Protein AF-A0A538J2M3-F1 (afdb_monomer)

Solvent-accessible surface area (backbone atoms only — not comparable to full-atom values): 6106 Å² total; per-residue (Å²): 135,84,80,76,73,63,89,81,63,60,50,34,37,27,24,52,38,85,58,82,90,47,89,32,53,17,30,40,38,48,56,49,98,67,78,46,42,29,29,17,62,52,90,63,69,81,95,55,90,63,66,68,44,81,46,91,65,78,82,62,93,81,52,54,70,78,44,79,42,52,53,69,41,66,45,78,57,87,60,32,30,48,39,30,42,72,52,99,66,88,30,66,54,72,52,72,62,78,134

Sequence (99 aa):
MSVRLASGAAPFVVARNPQADSRLPYLVRLPLERELVLKTRAPWPATARVDCHRFEEPWPGDAEIVEKTRVLLCRRRGAAIDLVLDRPRQSRSQFVFTR

Radius of gyration: 13.42 Å; Cα contacts (8 Å, |Δi|>4): 183; chains: 1; bounding box: 30×33×43 Å

Secondary structure (DSSP, 8-state):
------TTPPPEEEEE---TT-S--EEEEE-SSS-EEEEESSSS-SSS---EEE--SPPPTT--EEEEE-EEEEEEETTEEEEEESSSSS-EEEEE---

Mean predicted aligned error: 4.89 Å

Nearest PDB structures (foldseek):
  2d6k-assembly1_A  TM=3.571E-01  e=3.831E+00  Mus musculus

Structure (mmCIF, N/CA/C/O backbone):
data_AF-A0A538J2M3-F1
#
_entry.id   AF-A0A538J2M3-F1
#
loop_
_atom_site.group_PDB
_atom_site.id
_atom_site.type_symbol
_atom_site.label_atom_id
_atom_site.label_alt_id
_atom_site.label_comp_id
_atom_site.label_asym_id
_atom_site.label_entity_id
_atom_site.label_seq_id
_atom_site.pdbx_PDB_ins_code
_atom_site.Cartn_x
_atom_site.Cartn_y
_atom_site.Cartn_z
_atom_site.occupancy
_atom_site.B_iso_or_equiv
_atom_site.auth_seq_id
_atom_site.auth_comp_id
_atom_site.auth_asym_id
_atom_site.auth_atom_id
_atom_site.pdbx_PDB_model_num
ATOM 1 N N . MET A 1 1 ? -8.974 5.036 26.516 1.00 36.56 1 MET A N 1
ATOM 2 C CA . MET A 1 1 ? -7.735 4.759 25.753 1.00 36.56 1 MET A CA 1
ATOM 3 C C . MET A 1 1 ? -7.670 5.725 24.583 1.00 36.56 1 MET A C 1
ATOM 5 O O . MET A 1 1 ? -8.385 5.536 23.609 1.00 36.56 1 MET A O 1
ATOM 9 N N . SER A 1 2 ? -6.905 6.807 24.720 1.00 38.22 2 SER A N 1
ATOM 10 C CA . SER A 1 2 ? -6.777 7.826 23.674 1.00 38.22 2 SER A CA 1
ATOM 11 C C . SER A 1 2 ? -5.738 7.361 22.655 1.00 38.22 2 SER A C 1
ATOM 13 O O . SER A 1 2 ? -4.574 7.164 23.005 1.00 38.22 2 SER A O 1
ATOM 15 N N . VAL A 1 3 ? -6.160 7.119 21.414 1.00 46.16 3 VAL A N 1
ATOM 16 C CA . VAL A 1 3 ? -5.232 6.911 20.299 1.00 46.16 3 VAL A CA 1
ATOM 17 C C . VAL A 1 3 ? -4.568 8.261 20.051 1.00 46.16 3 VAL A C 1
ATOM 19 O O . VAL A 1 3 ? -5.211 9.188 19.566 1.00 46.16 3 VAL A O 1
ATOM 22 N N . ARG A 1 4 ? -3.289 8.400 20.418 1.00 45.34 4 ARG A N 1
ATOM 23 C CA . ARG A 1 4 ? -2.492 9.557 19.996 1.00 45.34 4 ARG A CA 1
ATOM 24 C C . ARG A 1 4 ? -2.455 9.554 18.469 1.00 45.34 4 ARG A C 1
ATOM 26 O O . ARG A 1 4 ? -1.838 8.681 17.866 1.00 45.34 4 ARG A O 1
ATOM 33 N N . LEU A 1 5 ? -3.119 10.528 17.855 1.00 48.88 5 LEU A N 1
ATOM 34 C CA . LEU A 1 5 ? -2.922 10.850 16.450 1.00 48.88 5 LEU A CA 1
ATOM 35 C C . LEU A 1 5 ? -1.469 11.306 16.298 1.00 48.88 5 LEU A C 1
ATOM 37 O O . LEU A 1 5 ? -1.073 12.315 16.878 1.00 48.88 5 LEU A O 1
ATOM 41 N N . ALA A 1 6 ? -0.663 10.558 15.549 1.00 45.03 6 ALA A N 1
ATOM 42 C CA . ALA A 1 6 ? 0.676 10.998 15.197 1.00 45.03 6 ALA A CA 1
ATOM 43 C C . ALA A 1 6 ? 0.561 12.200 14.243 1.00 45.03 6 ALA A C 1
ATOM 45 O O . ALA A 1 6 ? 0.368 12.070 13.029 1.00 45.03 6 ALA A O 1
ATOM 46 N N . SER A 1 7 ? 0.635 13.404 14.794 1.00 47.09 7 SER A N 1
ATOM 47 C CA . SER A 1 7 ? 0.983 14.600 14.033 1.00 47.09 7 SER A CA 1
ATOM 48 C C . SER A 1 7 ? 2.493 14.529 13.787 1.00 47.09 7 SER A C 1
ATOM 50 O O . SER A 1 7 ? 3.272 14.936 14.639 1.00 47.09 7 SER A O 1
ATOM 52 N N . GLY A 1 8 ? 2.894 13.876 12.687 1.00 56.56 8 GLY A N 1
ATOM 53 C CA . GLY A 1 8 ? 4.304 13.661 12.316 1.00 56.56 8 GLY A CA 1
ATOM 54 C C . GLY A 1 8 ? 4.630 12.321 11.638 1.00 56.56 8 GLY A C 1
ATOM 55 O O . GLY A 1 8 ? 5.753 12.143 11.180 1.00 56.56 8 GLY A O 1
ATOM 56 N N . ALA A 1 9 ? 3.688 11.373 11.547 1.00 73.00 9 ALA A N 1
ATOM 57 C CA . ALA A 1 9 ? 3.948 10.094 10.881 1.00 73.00 9 ALA A CA 1
ATOM 58 C C . ALA A 1 9 ? 4.040 10.254 9.354 1.00 73.00 9 ALA A C 1
ATOM 60 O O . ALA A 1 9 ? 3.214 10.939 8.742 1.00 73.00 9 ALA A O 1
ATOM 61 N N . ALA A 1 10 ? 5.029 9.589 8.749 1.00 89.56 10 ALA A N 1
ATOM 62 C CA . ALA A 1 10 ? 5.172 9.511 7.301 1.00 89.56 10 ALA A CA 1
ATOM 63 C C . ALA A 1 10 ? 3.874 8.983 6.646 1.00 89.56 10 ALA A C 1
ATOM 65 O O . ALA A 1 10 ? 3.154 8.177 7.245 1.00 89.56 10 ALA A O 1
ATOM 66 N N . PRO A 1 11 ? 3.534 9.448 5.434 1.00 95.12 11 PRO A N 1
ATOM 67 C CA . PRO A 1 11 ? 2.325 9.027 4.740 1.00 95.12 11 PRO A CA 1
ATOM 68 C C . PRO A 1 11 ? 2.442 7.590 4.218 1.00 95.12 11 PRO A C 1
ATOM 70 O O . PRO A 1 11 ? 3.534 7.080 3.967 1.00 95.12 11 PRO A O 1
ATOM 73 N N . PHE A 1 12 ? 1.290 6.985 3.954 1.00 96.38 12 PHE A N 1
ATOM 74 C CA . PHE A 1 12 ? 1.184 5.870 3.026 1.00 96.38 12 PHE A CA 1
ATOM 75 C C . PHE A 1 12 ? 1.305 6.419 1.606 1.00 96.38 12 PHE A C 1
ATOM 77 O O . PHE A 1 12 ? 0.651 7.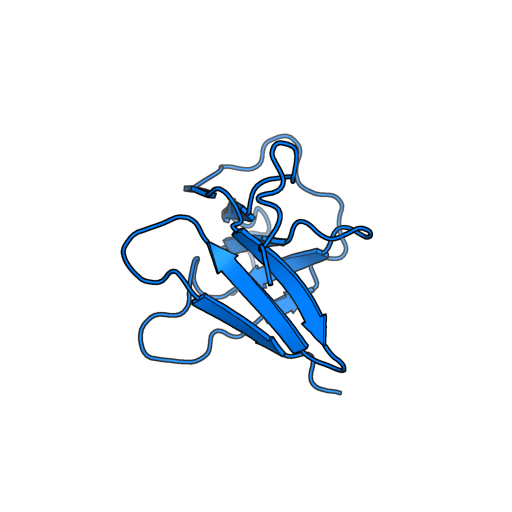412 1.274 1.00 96.38 12 PHE A O 1
ATOM 84 N N . VAL A 1 13 ? 2.148 5.801 0.783 1.00 97.75 13 VAL A N 1
ATOM 85 C CA . VAL A 1 13 ? 2.408 6.268 -0.583 1.00 97.75 13 VAL A CA 1
ATOM 86 C C . VAL A 1 13 ? 2.249 5.118 -1.558 1.00 97.75 13 VAL A C 1
ATOM 88 O O . VAL A 1 13 ? 2.783 4.034 -1.323 1.00 97.75 13 VAL A O 1
ATOM 91 N N . VAL A 1 14 ? 1.556 5.382 -2.660 1.00 98.12 14 VAL A N 1
ATOM 92 C CA . VAL A 1 14 ? 1.486 4.491 -3.814 1.00 98.12 14 VAL A CA 1
ATOM 93 C C . VAL A 1 14 ? 2.105 5.193 -5.012 1.00 98.12 14 VAL A C 1
ATOM 95 O O . VAL A 1 14 ? 1.799 6.356 -5.276 1.00 98.12 14 VAL A O 1
ATOM 98 N N . ALA A 1 15 ? 2.952 4.483 -5.746 1.00 98.50 15 ALA A N 1
ATOM 99 C CA . ALA A 1 15 ? 3.562 4.954 -6.983 1.00 98.50 15 ALA A CA 1
ATOM 100 C C . ALA A 1 15 ? 3.454 3.905 -8.092 1.00 98.50 15 ALA A C 1
ATOM 102 O O . ALA A 1 15 ? 3.132 2.744 -7.824 1.00 98.50 15 ALA A O 1
A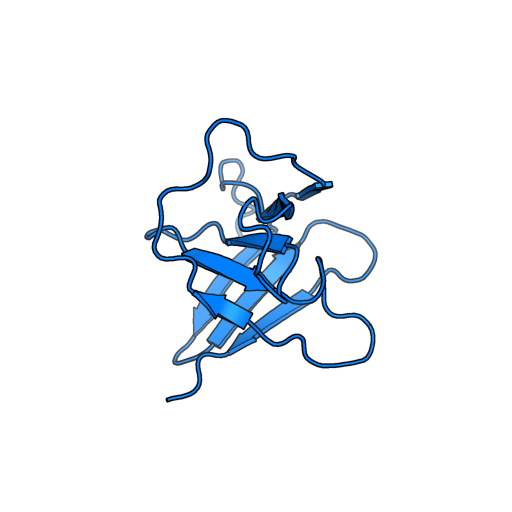TOM 103 N N . ARG A 1 16 ? 3.742 4.293 -9.335 1.00 98.00 16 ARG A N 1
ATOM 104 C CA . ARG A 1 16 ? 4.003 3.327 -10.411 1.00 98.00 16 ARG A CA 1
ATOM 105 C C . ARG A 1 16 ? 5.293 2.560 -10.130 1.00 98.00 16 ARG A C 1
ATOM 107 O O . ARG A 1 16 ? 6.263 3.124 -9.632 1.00 98.00 16 ARG A O 1
ATOM 114 N N . ASN A 1 17 ? 5.296 1.269 -10.448 1.00 97.69 17 ASN A N 1
ATOM 115 C CA . ASN A 1 17 ? 6.516 0.472 -10.445 1.00 97.69 17 ASN A CA 1
ATOM 116 C C . ASN A 1 17 ? 7.320 0.762 -11.725 1.00 97.69 17 ASN A C 1
ATOM 118 O O . ASN A 1 17 ? 6.795 0.498 -12.807 1.00 97.69 17 ASN A O 1
ATOM 122 N N . PRO A 1 18 ? 8.569 1.261 -11.632 1.00 95.88 18 PRO A N 1
ATOM 123 C CA . PRO A 1 18 ? 9.384 1.566 -12.810 1.00 95.88 18 PRO A CA 1
ATOM 124 C C . PRO A 1 18 ? 9.874 0.313 -13.555 1.00 95.88 18 PRO A C 1
ATOM 126 O O . PRO A 1 18 ? 10.376 0.412 -14.671 1.00 95.88 18 PRO A O 1
ATOM 129 N N . GLN A 1 19 ? 9.748 -0.879 -12.963 1.00 94.12 19 GLN A N 1
ATOM 130 C CA . GLN A 1 19 ? 10.188 -2.129 -13.585 1.00 94.12 19 GLN A CA 1
ATOM 131 C C . GLN A 1 19 ? 9.203 -2.578 -14.673 1.00 94.12 19 GLN A C 1
ATOM 133 O O . GLN A 1 19 ? 8.193 -3.217 -14.369 1.00 94.12 19 GLN A O 1
ATOM 138 N N . ALA A 1 20 ? 9.531 -2.282 -15.934 1.00 87.31 20 ALA A N 1
ATOM 139 C CA . ALA A 1 20 ? 8.673 -2.515 -17.100 1.00 87.31 20 ALA A CA 1
ATOM 140 C C . ALA A 1 20 ? 8.191 -3.972 -17.257 1.00 87.31 20 ALA A C 1
ATOM 142 O O . ALA A 1 20 ? 7.034 -4.201 -17.603 1.00 87.31 20 ALA A O 1
ATOM 143 N N . ASP A 1 21 ? 9.033 -4.955 -16.927 1.00 91.00 21 ASP A N 1
ATOM 144 C CA . ASP A 1 21 ? 8.693 -6.382 -17.058 1.00 91.00 21 ASP A CA 1
ATOM 145 C C . ASP A 1 21 ? 7.894 -6.932 -15.862 1.00 91.00 21 ASP A C 1
ATOM 147 O O . ASP A 1 21 ? 7.528 -8.113 -15.810 1.00 91.00 21 ASP A O 1
ATOM 151 N N . SER A 1 22 ? 7.613 -6.097 -14.857 1.00 93.88 22 SER A N 1
ATOM 152 C CA . SER A 1 22 ? 6.891 -6.527 -13.668 1.00 93.88 22 SER A CA 1
ATOM 153 C C . SER A 1 22 ? 5.393 -6.652 -13.926 1.00 93.88 22 SER A C 1
ATOM 155 O O . SER A 1 22 ? 4.708 -5.717 -14.329 1.00 93.88 22 SER A O 1
ATOM 157 N N . ARG A 1 23 ? 4.825 -7.795 -13.532 1.00 95.31 23 ARG A N 1
ATOM 158 C CA . ARG A 1 23 ? 3.367 -7.994 -13.462 1.00 95.31 23 ARG A CA 1
ATOM 159 C C . ARG A 1 23 ? 2.697 -7.220 -12.314 1.00 95.31 23 ARG A C 1
ATOM 161 O O . ARG A 1 23 ? 1.472 -7.282 -12.184 1.00 95.31 23 ARG A O 1
ATOM 168 N N . LEU A 1 24 ? 3.478 -6.532 -11.482 1.00 97.12 24 LEU A N 1
ATOM 169 C CA . LEU A 1 24 ? 3.051 -5.791 -10.296 1.00 97.12 24 LEU A CA 1
ATOM 170 C C . LEU A 1 24 ? 3.299 -4.291 -10.540 1.00 97.12 24 LEU A C 1
ATOM 172 O O . LEU A 1 24 ? 4.392 -3.801 -10.255 1.00 97.12 24 LEU A O 1
ATOM 176 N N . PRO A 1 25 ? 2.320 -3.570 -11.114 1.00 96.94 25 PRO A N 1
ATOM 177 C CA . PRO A 1 25 ? 2.532 -2.238 -11.681 1.00 96.94 25 PRO A CA 1
ATOM 178 C C . PRO A 1 25 ? 2.585 -1.108 -10.647 1.00 96.94 25 PRO A C 1
ATOM 180 O O . PRO A 1 25 ? 2.749 0.052 -11.025 1.00 96.94 25 PRO A O 1
ATO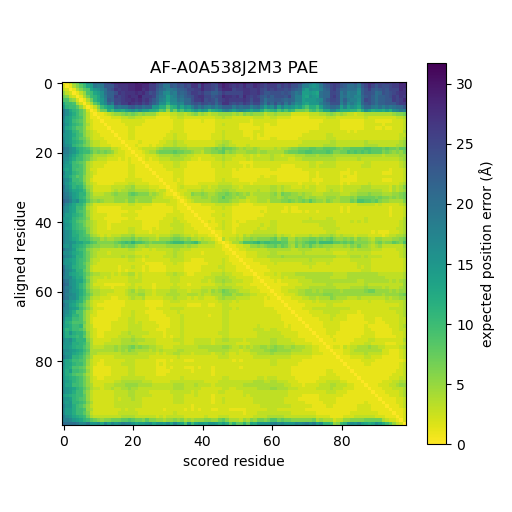M 183 N N . TYR A 1 26 ? 2.435 -1.414 -9.358 1.00 98.06 26 TYR A N 1
ATOM 184 C CA . TYR A 1 26 ? 2.441 -0.418 -8.293 1.00 98.06 26 TYR A CA 1
ATOM 185 C C . TYR A 1 26 ? 3.509 -0.721 -7.253 1.00 98.06 26 TYR A C 1
ATOM 187 O O . TYR A 1 26 ? 3.775 -1.883 -6.948 1.00 98.06 26 TYR A O 1
ATOM 195 N N . LEU A 1 27 ? 4.074 0.336 -6.677 1.00 98.44 27 LEU A N 1
ATOM 196 C CA . LEU A 1 27 ? 4.826 0.290 -5.432 1.00 98.44 27 LEU A CA 1
ATOM 197 C C . LEU A 1 27 ? 3.974 0.873 -4.316 1.00 98.44 27 LEU A C 1
ATOM 199 O O . LEU A 1 27 ? 3.368 1.928 -4.480 1.00 98.44 27 LEU A O 1
ATOM 203 N N . VAL A 1 28 ? 3.970 0.209 -3.170 1.00 97.81 28 VAL A N 1
ATOM 204 C CA . VAL A 1 28 ? 3.302 0.649 -1.950 1.00 97.81 28 VAL A CA 1
ATOM 205 C C . VAL A 1 28 ? 4.344 0.789 -0.853 1.00 97.81 28 VAL A C 1
ATOM 207 O O . VAL A 1 28 ? 5.008 -0.188 -0.511 1.00 97.81 28 VAL A O 1
ATOM 210 N N . ARG A 1 29 ? 4.466 1.985 -0.274 1.00 97.25 29 ARG A N 1
ATOM 211 C CA . ARG A 1 29 ? 5.361 2.266 0.853 1.00 97.25 29 ARG A CA 1
ATOM 212 C C . ARG A 1 29 ? 4.582 2.415 2.152 1.00 97.25 29 ARG A C 1
ATOM 214 O O . ARG A 1 29 ? 3.694 3.264 2.267 1.00 97.25 29 ARG A O 1
ATOM 221 N N . LEU A 1 30 ? 4.963 1.611 3.144 1.00 95.19 30 LEU A N 1
ATOM 222 C CA . LEU A 1 30 ? 4.391 1.638 4.486 1.00 95.19 30 LEU A CA 1
ATOM 223 C C . LEU A 1 30 ? 5.260 2.472 5.440 1.00 95.19 30 LEU A C 1
ATOM 225 O O . LEU A 1 30 ? 6.472 2.253 5.494 1.00 95.19 30 LEU A O 1
ATOM 229 N N . PRO A 1 31 ? 4.661 3.377 6.236 1.00 91.25 31 PRO A N 1
ATOM 230 C CA . PRO A 1 31 ? 5.396 4.177 7.208 1.00 91.25 31 PRO A CA 1
ATOM 231 C C . PRO A 1 31 ? 5.639 3.364 8.485 1.00 91.25 31 PRO A C 1
ATOM 233 O O . PRO A 1 31 ? 4.842 3.380 9.423 1.00 91.25 31 PRO A O 1
ATOM 236 N N . LEU A 1 32 ? 6.728 2.603 8.483 1.00 89.38 32 LEU A N 1
ATOM 237 C CA . LEU A 1 32 ? 7.247 1.828 9.612 1.00 89.38 32 LEU A CA 1
ATOM 238 C C . LEU A 1 32 ? 8.644 2.345 9.975 1.00 89.38 32 LEU A C 1
ATOM 240 O O . LEU A 1 32 ? 9.268 3.026 9.166 1.00 89.38 32 LEU A O 1
ATOM 244 N N . GLU A 1 33 ? 9.154 1.983 11.156 1.00 83.56 33 GLU A N 1
ATOM 245 C CA . GLU A 1 33 ? 10.518 2.348 11.584 1.00 83.56 33 GLU A CA 1
ATOM 246 C C . GLU A 1 33 ? 11.580 1.917 10.567 1.00 83.56 33 GLU A C 1
ATOM 248 O O . GLU A 1 33 ? 12.471 2.686 10.218 1.00 83.56 33 GLU A O 1
ATOM 253 N N . ARG A 1 34 ? 11.446 0.690 10.052 1.00 83.94 34 ARG A N 1
ATOM 254 C CA . ARG A 1 34 ? 12.185 0.228 8.882 1.00 83.94 34 ARG A CA 1
ATOM 255 C C . ARG A 1 34 ? 11.267 0.313 7.676 1.00 83.94 34 ARG A C 1
ATOM 257 O O . ARG A 1 34 ? 10.236 -0.364 7.652 1.00 83.94 34 ARG A O 1
ATOM 264 N N . GLU A 1 35 ? 11.666 1.118 6.696 1.00 82.81 35 GLU A N 1
ATOM 265 C CA . GLU A 1 35 ? 10.910 1.295 5.459 1.00 82.81 35 GLU A CA 1
ATOM 266 C C . GLU A 1 35 ? 10.597 -0.070 4.830 1.00 82.81 35 GLU A C 1
ATOM 268 O O . GLU A 1 35 ? 11.447 -0.963 4.744 1.00 82.81 35 GLU A O 1
ATOM 273 N N . LEU A 1 36 ? 9.336 -0.243 4.440 1.00 93.62 36 LEU A N 1
ATOM 274 C CA . LEU A 1 36 ? 8.856 -1.425 3.746 1.00 93.62 36 LEU A CA 1
ATOM 275 C C . LEU A 1 36 ? 8.151 -0.977 2.476 1.00 93.62 36 LEU A C 1
ATOM 277 O O . LEU A 1 36 ? 7.107 -0.321 2.538 1.00 93.62 36 LEU A O 1
ATOM 281 N N . VAL A 1 37 ? 8.716 -1.383 1.344 1.00 97.19 37 VAL A N 1
ATOM 282 C CA . VAL A 1 37 ? 8.155 -1.152 0.019 1.00 97.19 37 VAL A CA 1
ATOM 283 C C . VAL A 1 37 ? 7.747 -2.489 -0.588 1.00 97.19 37 VAL A C 1
ATOM 285 O O . VAL A 1 37 ? 8.475 -3.483 -0.512 1.00 97.19 37 VAL A O 1
ATOM 288 N N . LEU A 1 38 ? 6.549 -2.525 -1.161 1.00 97.50 38 LEU A N 1
ATOM 289 C CA . LEU A 1 38 ? 5.976 -3.706 -1.791 1.00 97.50 38 LEU A CA 1
ATOM 290 C C . LEU A 1 38 ? 5.609 -3.395 -3.239 1.00 97.50 38 LEU A C 1
ATOM 292 O O . LEU A 1 38 ? 4.963 -2.386 -3.499 1.00 97.50 38 LEU A O 1
ATOM 296 N N . LYS A 1 39 ? 5.955 -4.291 -4.161 1.00 97.81 39 LYS A N 1
ATOM 297 C CA . LYS A 1 39 ? 5.355 -4.361 -5.494 1.00 97.81 39 LYS A CA 1
ATOM 298 C C . LYS A 1 39 ? 3.972 -4.990 -5.357 1.00 97.81 39 LYS A C 1
ATOM 300 O O . LYS A 1 39 ? 3.861 -6.054 -4.743 1.00 97.81 39 LYS A O 1
ATOM 305 N N . THR A 1 40 ? 2.934 -4.384 -5.923 1.00 97.62 40 THR A N 1
ATOM 306 C CA . THR A 1 40 ? 1.552 -4.868 -5.797 1.00 97.62 40 THR A CA 1
ATOM 307 C C . THR A 1 40 ? 0.823 -4.889 -7.140 1.00 97.62 40 THR A C 1
ATOM 309 O O . THR A 1 40 ? 1.119 -4.121 -8.058 1.00 97.62 40 THR A O 1
ATOM 312 N N . ARG A 1 41 ? -0.163 -5.789 -7.268 1.00 96.12 41 ARG A N 1
ATOM 313 C CA . ARG A 1 41 ? -1.014 -5.893 -8.471 1.00 96.12 41 ARG A CA 1
ATOM 314 C C . ARG A 1 41 ? -1.970 -4.701 -8.634 1.00 96.12 41 ARG A C 1
ATOM 316 O O . ARG A 1 41 ? -2.377 -4.384 -9.746 1.00 96.12 41 ARG A O 1
ATOM 323 N N . ALA A 1 42 ? -2.340 -4.071 -7.524 1.00 96.00 42 ALA A N 1
ATOM 324 C CA . ALA A 1 42 ? -3.296 -2.973 -7.446 1.00 96.00 42 ALA A CA 1
ATOM 325 C C . ALA A 1 42 ? -2.842 -1.960 -6.380 1.00 96.00 42 ALA A C 1
ATOM 327 O O . ALA A 1 42 ? -2.162 -2.363 -5.428 1.00 96.00 42 ALA A O 1
ATOM 328 N N . PRO A 1 43 ? -3.241 -0.678 -6.480 1.00 95.31 43 PRO A N 1
ATOM 329 C CA . PRO A 1 43 ? -2.858 0.342 -5.503 1.00 95.31 43 PRO A CA 1
ATOM 330 C C . PRO A 1 43 ? -3.485 0.085 -4.123 1.00 95.31 43 PRO A C 1
ATOM 332 O O . PRO A 1 43 ? -2.926 0.461 -3.096 1.00 95.31 43 PRO A O 1
ATOM 335 N N . TRP A 1 44 ? -4.639 -0.590 -4.091 1.00 96.25 44 TRP A N 1
ATOM 336 C CA . TRP A 1 44 ? -5.337 -0.979 -2.873 1.00 96.25 44 TRP A CA 1
ATOM 337 C C . TRP A 1 44 ? -6.251 -2.194 -3.122 1.00 96.25 44 TRP A C 1
ATOM 339 O O . TRP A 1 44 ? -6.835 -2.287 -4.206 1.00 96.25 44 TRP A O 1
ATOM 349 N N . PRO A 1 45 ? -6.415 -3.128 -2.162 1.00 93.31 45 PRO A N 1
ATOM 350 C CA . PRO A 1 45 ? -7.367 -4.229 -2.304 1.00 93.31 45 PRO A CA 1
ATOM 351 C C . PRO A 1 45 ? -8.816 -3.725 -2.341 1.00 93.31 45 PRO A C 1
ATOM 353 O O . PRO A 1 45 ? -9.271 -3.037 -1.426 1.00 93.31 45 PRO A O 1
ATOM 356 N N . ALA A 1 46 ? -9.553 -4.095 -3.390 1.00 89.19 46 ALA A N 1
ATOM 357 C CA . ALA A 1 46 ? -10.989 -3.844 -3.498 1.00 89.19 46 ALA A CA 1
ATOM 358 C C . ALA A 1 46 ? -11.795 -5.040 -2.960 1.00 89.19 46 ALA A C 1
ATOM 360 O O . ALA A 1 46 ? -12.129 -5.079 -1.780 1.00 89.19 46 ALA A O 1
ATOM 361 N N . THR A 1 47 ? -12.092 -6.026 -3.810 1.00 86.06 47 THR A N 1
ATOM 362 C CA . THR A 1 47 ? -12.933 -7.193 -3.476 1.00 86.06 47 THR A CA 1
ATOM 363 C C . THR A 1 47 ? -12.140 -8.467 -3.184 1.00 86.06 47 THR A C 1
ATOM 365 O O . THR A 1 47 ? -12.702 -9.430 -2.670 1.00 86.06 47 THR A O 1
ATOM 368 N N . ALA A 1 48 ? -10.841 -8.486 -3.494 1.00 89.75 48 ALA A N 1
ATOM 369 C CA . ALA A 1 48 ? -9.971 -9.648 -3.343 1.00 89.75 48 ALA A CA 1
ATOM 370 C C . ALA A 1 48 ? -8.620 -9.268 -2.723 1.00 89.75 48 ALA A C 1
ATOM 372 O O . ALA A 1 48 ? -8.237 -8.094 -2.673 1.00 89.75 48 ALA A O 1
ATOM 373 N N . ARG A 1 49 ? -7.889 -10.289 -2.260 1.00 93.75 49 ARG A N 1
ATOM 374 C CA . ARG A 1 49 ? -6.498 -10.136 -1.820 1.00 93.75 49 ARG A CA 1
ATOM 375 C C . ARG A 1 49 ? -5.634 -9.696 -3.001 1.00 93.75 49 ARG A C 1
ATOM 377 O O . ARG A 1 49 ? -5.874 -10.095 -4.136 1.00 93.75 49 ARG A O 1
ATOM 384 N N . VAL A 1 50 ? -4.634 -8.875 -2.711 1.00 95.12 50 VAL A N 1
ATOM 385 C CA . VAL A 1 50 ? -3.669 -8.384 -3.696 1.00 95.12 50 VAL A CA 1
ATOM 386 C C . VAL A 1 50 ? -2.338 -9.062 -3.425 1.00 95.12 50 VAL A C 1
ATOM 388 O O . VAL A 1 50 ? -1.798 -8.933 -2.325 1.00 95.12 50 VAL A O 1
ATOM 391 N N . ASP A 1 51 ? -1.808 -9.757 -4.428 1.00 92.44 51 ASP A N 1
ATOM 392 C CA . ASP A 1 51 ? -0.473 -10.338 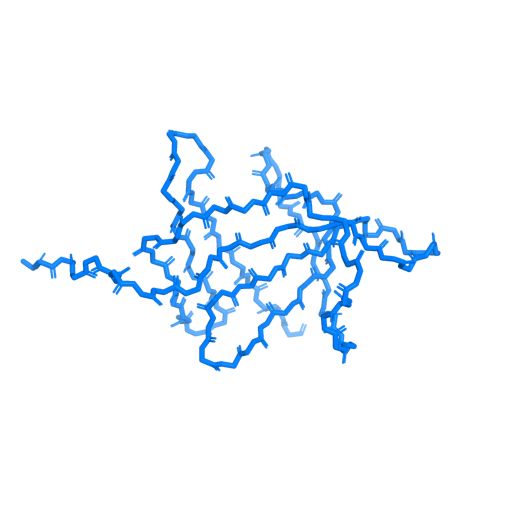-4.346 1.00 92.44 51 ASP A CA 1
ATOM 393 C C . ASP A 1 51 ? 0.574 -9.232 -4.242 1.00 92.44 51 ASP A C 1
ATOM 395 O O . ASP A 1 51 ? 0.553 -8.240 -4.985 1.00 92.44 51 ASP A O 1
ATOM 399 N N . CYS A 1 52 ? 1.472 -9.413 -3.277 1.00 95.62 52 CYS A N 1
ATOM 400 C CA . CYS A 1 52 ? 2.504 -8.456 -2.925 1.00 95.62 52 CYS A CA 1
ATOM 401 C C . CYS A 1 52 ? 3.859 -9.154 -2.892 1.00 95.62 52 CYS A C 1
ATOM 403 O O . CYS A 1 52 ? 3.996 -10.231 -2.316 1.00 95.62 52 CYS A O 1
ATOM 405 N N . HIS A 1 53 ? 4.874 -8.496 -3.438 1.00 95.56 53 HIS A N 1
ATOM 406 C CA . HIS A 1 53 ? 6.265 -8.924 -3.328 1.00 95.56 53 HIS A CA 1
ATOM 407 C C . HIS A 1 53 ? 7.092 -7.787 -2.750 1.00 95.56 53 HIS A C 1
ATOM 409 O O . HIS A 1 53 ? 6.763 -6.621 -2.950 1.00 95.56 53 HIS A O 1
ATOM 415 N N . ARG A 1 54 ? 8.173 -8.101 -2.036 1.00 95.56 54 ARG A N 1
ATOM 416 C CA . ARG A 1 54 ? 9.087 -7.057 -1.566 1.00 95.56 54 ARG A CA 1
ATOM 417 C C . ARG A 1 54 ? 9.738 -6.349 -2.751 1.00 95.56 54 ARG A C 1
ATOM 419 O O . ARG A 1 54 ? 10.081 -6.969 -3.759 1.00 95.56 54 ARG A O 1
ATOM 426 N N . PHE A 1 55 ? 9.871 -5.038 -2.620 1.00 96.69 55 PHE A N 1
ATOM 427 C CA . PHE A 1 55 ? 10.726 -4.227 -3.469 1.00 96.69 55 PHE A CA 1
ATOM 428 C C . PHE A 1 55 ? 12.036 -4.023 -2.704 1.00 96.69 55 PHE A C 1
ATOM 430 O O . PHE A 1 55 ? 12.042 -3.349 -1.680 1.00 96.69 55 PHE A O 1
ATOM 437 N N . GLU A 1 56 ? 13.100 -4.694 -3.143 1.00 93.62 56 GLU A N 1
ATOM 438 C CA . GLU A 1 56 ? 14.401 -4.708 -2.447 1.00 93.62 56 GLU A CA 1
ATOM 439 C C . GLU A 1 56 ? 15.327 -3.561 -2.893 1.00 93.62 56 GLU A C 1
ATOM 441 O O . GLU A 1 56 ? 16.394 -3.358 -2.320 1.00 93.62 56 GLU A O 1
ATOM 446 N N . GLU A 1 57 ? 14.928 -2.805 -3.915 1.00 93.56 57 GLU A N 1
ATOM 447 C CA . GLU A 1 57 ? 15.649 -1.623 -4.384 1.00 93.56 57 GLU A CA 1
ATOM 448 C C . GLU A 1 57 ? 15.256 -0.376 -3.566 1.00 93.56 57 GLU A C 1
ATOM 450 O O . GLU A 1 57 ? 14.175 -0.336 -2.965 1.00 93.56 57 GLU A O 1
ATOM 455 N N . PRO A 1 58 ? 16.099 0.671 -3.539 1.00 93.44 58 PRO A N 1
ATOM 456 C CA . PRO A 1 58 ? 15.730 1.951 -2.941 1.00 93.44 58 PRO A CA 1
ATOM 457 C C . PRO A 1 58 ? 14.482 2.550 -3.597 1.00 93.44 58 PRO A C 1
ATOM 459 O O . PRO A 1 58 ? 14.286 2.415 -4.805 1.00 93.44 58 PRO A O 1
ATOM 462 N N . TRP A 1 59 ? 13.659 3.261 -2.818 1.00 94.56 59 TRP A N 1
ATOM 463 C CA . TRP A 1 59 ? 12.510 3.986 -3.366 1.00 94.56 59 TRP A CA 1
ATOM 464 C C . TRP A 1 59 ? 12.944 4.903 -4.532 1.00 94.56 59 TRP A C 1
ATOM 466 O O . TRP A 1 59 ? 13.868 5.700 -4.337 1.00 94.56 59 TRP A O 1
ATOM 476 N N . PRO A 1 60 ? 12.293 4.843 -5.712 1.00 94.44 60 PRO A N 1
ATOM 477 C CA . PRO A 1 60 ? 12.723 5.632 -6.866 1.00 94.44 60 PRO A CA 1
ATOM 478 C C . PRO A 1 60 ? 12.615 7.140 -6.602 1.00 94.44 60 PRO A C 1
ATOM 480 O O . PRO A 1 60 ? 11.590 7.626 -6.114 1.00 94.44 60 PRO A O 1
ATOM 483 N N . GLY A 1 61 ? 13.670 7.893 -6.924 1.00 94.38 61 GLY A N 1
ATOM 484 C CA . GLY A 1 61 ? 13.711 9.347 -6.713 1.00 94.38 61 GLY A CA 1
ATOM 485 C C . GLY A 1 61 ? 12.724 10.120 -7.595 1.00 94.38 61 GLY A C 1
ATOM 486 O O . GLY A 1 61 ? 12.228 11.170 -7.198 1.00 94.38 61 GLY A O 1
ATOM 487 N N . 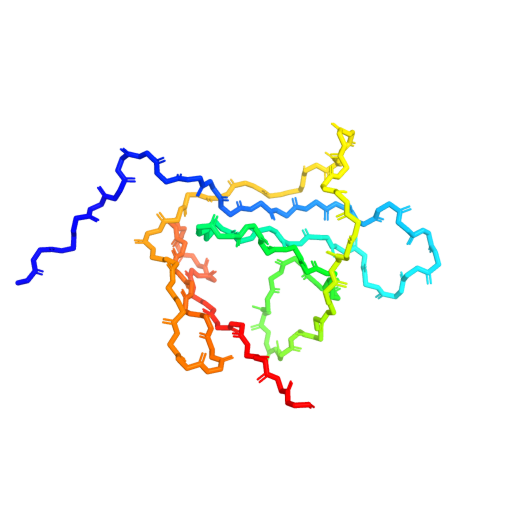ASP A 1 62 ? 12.399 9.561 -8.754 1.00 94.06 62 ASP A N 1
ATOM 488 C CA . ASP A 1 62 ? 11.472 10.058 -9.771 1.00 94.06 62 ASP A CA 1
ATOM 489 C C . ASP A 1 62 ? 10.133 9.298 -9.770 1.00 94.06 62 ASP A C 1
ATOM 491 O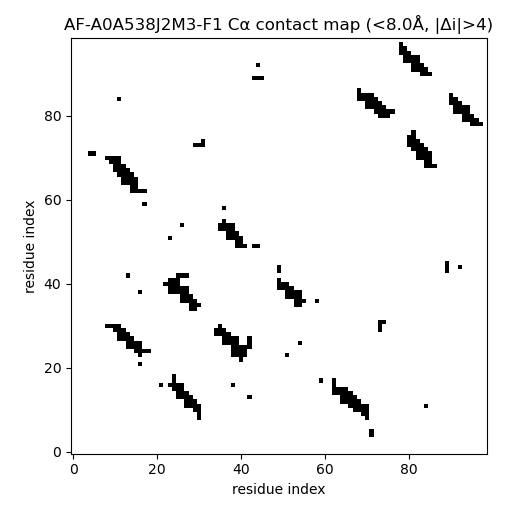 O . ASP A 1 62 ? 9.393 9.327 -10.751 1.00 94.06 62 ASP A O 1
ATOM 495 N N . ALA A 1 63 ? 9.807 8.610 -8.668 1.00 96.38 63 ALA A N 1
ATOM 496 C CA . ALA A 1 63 ? 8.593 7.810 -8.563 1.00 96.38 63 ALA A CA 1
ATOM 497 C C . ALA A 1 63 ? 7.333 8.615 -8.934 1.00 96.38 63 ALA A C 1
ATOM 499 O O . ALA A 1 63 ? 6.990 9.604 -8.280 1.00 96.38 63 ALA A O 1
ATOM 500 N N . GLU A 1 64 ? 6.585 8.129 -9.926 1.00 97.69 64 GLU A N 1
ATOM 501 C CA . GLU A 1 64 ? 5.272 8.669 -10.282 1.00 97.69 64 GLU A CA 1
ATOM 502 C C . GLU A 1 64 ? 4.260 8.324 -9.179 1.00 97.69 64 GLU A C 1
ATOM 504 O O . GLU A 1 64 ? 3.728 7.211 -9.122 1.00 97.69 64 GLU A O 1
ATOM 509 N N . ILE A 1 65 ? 4.016 9.27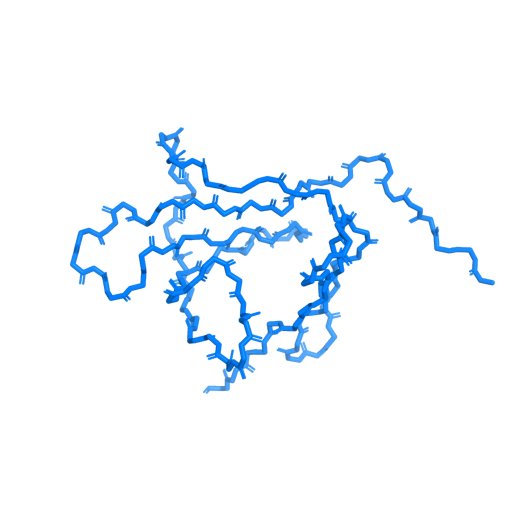2 -8.270 1.00 98.19 65 ILE A N 1
ATOM 510 C CA . ILE A 1 65 ? 3.090 9.103 -7.145 1.00 98.19 65 ILE A CA 1
ATOM 511 C C . ILE A 1 65 ? 1.642 9.131 -7.642 1.00 98.19 65 ILE A C 1
ATOM 513 O O . ILE A 1 65 ? 1.184 10.137 -8.176 1.00 98.19 65 ILE A O 1
ATOM 517 N N . VAL A 1 66 ? 0.899 8.054 -7.383 1.00 97.88 66 VAL A N 1
ATOM 518 C CA . VAL A 1 66 ? -0.534 7.946 -7.711 1.00 97.88 66 VAL A CA 1
ATOM 519 C C . VAL A 1 66 ? -1.436 8.171 -6.497 1.00 97.88 66 VAL A C 1
ATOM 521 O O . VAL A 1 66 ? -2.582 8.584 -6.648 1.00 97.88 66 VAL A O 1
ATOM 524 N N . GLU A 1 67 ? -0.938 7.916 -5.283 1.00 96.75 67 GLU A N 1
ATOM 525 C CA . GLU A 1 67 ? -1.662 8.188 -4.039 1.00 96.75 67 GLU A CA 1
ATOM 526 C C . GLU A 1 67 ? -0.689 8.585 -2.925 1.00 96.75 67 GLU A C 1
ATOM 528 O O . GLU A 1 67 ? 0.379 7.991 -2.756 1.00 96.75 67 GLU A O 1
ATOM 533 N N . LYS A 1 68 ? -1.095 9.560 -2.109 1.00 97.06 68 LYS A N 1
ATOM 534 C CA . LYS A 1 68 ? -0.452 9.886 -0.838 1.00 97.06 68 LYS A CA 1
ATOM 535 C C . LYS A 1 68 ? -1.535 10.123 0.207 1.00 97.06 68 LYS A C 1
ATOM 537 O O . LYS A 1 68 ? -2.274 11.098 0.115 1.00 97.06 68 LYS A O 1
ATOM 542 N N . THR A 1 69 ? -1.602 9.251 1.209 1.00 97.19 69 THR A N 1
ATOM 543 C CA . THR A 1 69 ? -2.678 9.265 2.209 1.00 97.19 69 THR A CA 1
ATOM 544 C C . THR A 1 69 ? -2.106 9.285 3.616 1.00 97.19 69 THR A C 1
ATOM 546 O O . THR A 1 69 ? -1.138 8.589 3.938 1.00 97.19 69 THR A O 1
ATOM 549 N N . ARG A 1 70 ? -2.705 10.107 4.482 1.00 96.31 70 ARG A N 1
ATOM 550 C CA . ARG A 1 70 ? -2.340 10.167 5.898 1.00 96.31 70 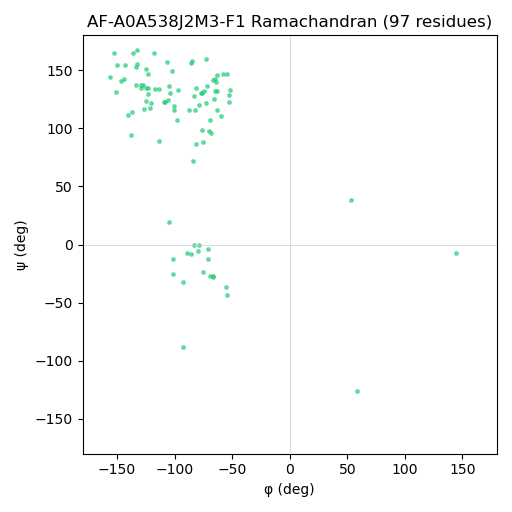ARG A CA 1
ATOM 551 C C . ARG A 1 70 ? -2.672 8.840 6.585 1.00 96.31 70 ARG A C 1
ATOM 553 O O . ARG A 1 70 ? -3.686 8.207 6.303 1.00 96.31 70 ARG A O 1
ATOM 560 N N . VAL A 1 71 ? -1.806 8.429 7.507 1.00 95.62 71 VAL A N 1
ATOM 561 C CA . VAL A 1 71 ? -1.949 7.184 8.265 1.00 95.62 71 VAL A CA 1
ATOM 562 C C . VAL A 1 71 ? -2.421 7.481 9.681 1.00 95.62 71 VAL A C 1
ATOM 564 O O . VAL A 1 71 ? -1.842 8.314 10.374 1.00 95.62 71 VAL A O 1
ATOM 567 N N . LEU A 1 72 ? -3.466 6.774 10.110 1.00 95.38 72 LEU A N 1
ATOM 568 C CA . LEU A 1 72 ? -3.986 6.803 11.478 1.00 95.38 72 LEU A CA 1
ATOM 569 C C . LEU A 1 72 ? -3.368 5.696 12.343 1.00 95.38 72 LEU A C 1
ATOM 571 O O . LEU A 1 72 ? -3.190 5.878 13.544 1.00 95.38 72 LEU A O 1
ATOM 575 N N . LEU A 1 73 ? -3.037 4.552 11.737 1.00 94.06 73 LEU A N 1
ATOM 576 C CA . LEU A 1 73 ? -2.372 3.425 12.389 1.00 94.06 73 LEU A CA 1
ATOM 577 C C . LEU A 1 73 ? -1.534 2.656 11.365 1.00 94.06 73 LEU A C 1
ATOM 579 O O . LEU A 1 73 ? -2.055 2.274 10.324 1.00 94.06 73 LEU A O 1
ATOM 583 N N . CYS A 1 74 ? -0.278 2.363 11.684 1.00 95.19 74 CYS A N 1
ATOM 584 C CA . CYS A 1 74 ? 0.531 1.375 10.973 1.00 95.19 74 CYS A CA 1
ATOM 585 C C . CYS A 1 74 ? 1.341 0.614 12.017 1.00 95.19 74 CYS A C 1
ATOM 587 O O . CYS A 1 74 ? 2.181 1.203 12.695 1.00 95.19 74 CYS A O 1
ATOM 589 N N . ARG A 1 75 ? 1.043 -0.671 12.222 1.00 92.88 75 ARG A N 1
ATOM 590 C CA . ARG A 1 75 ? 1.725 -1.467 13.251 1.00 92.88 75 ARG A CA 1
ATOM 591 C C . ARG A 1 75 ? 1.945 -2.896 12.804 1.00 92.88 75 ARG A C 1
ATOM 593 O O . ARG A 1 75 ? 1.064 -3.511 12.205 1.00 92.88 75 ARG A O 1
ATOM 600 N N . ARG A 1 76 ? 3.094 -3.455 13.167 1.00 93.56 76 ARG A N 1
ATOM 601 C CA . ARG A 1 76 ? 3.360 -4.884 13.011 1.00 93.56 76 ARG A CA 1
ATOM 602 C C . ARG A 1 76 ? 2.738 -5.666 14.174 1.00 93.56 76 ARG A C 1
ATOM 604 O O . ARG A 1 76 ? 2.860 -5.275 15.330 1.00 93.56 76 ARG A O 1
ATOM 611 N N . ARG A 1 77 ? 2.070 -6.775 13.853 1.00 92.56 77 ARG A N 1
ATOM 612 C CA . ARG A 1 77 ? 1.435 -7.720 14.782 1.00 92.56 77 ARG A CA 1
ATOM 613 C C . ARG A 1 77 ? 1.716 -9.143 14.299 1.00 92.56 77 ARG A C 1
ATOM 615 O O . ARG A 1 77 ? 1.015 -9.672 13.436 1.00 92.56 77 ARG A O 1
ATOM 622 N N . GLY A 1 78 ? 2.771 -9.751 14.838 1.00 94.19 78 GLY A N 1
ATOM 623 C CA . GLY A 1 78 ? 3.270 -11.039 14.353 1.00 94.19 78 GLY A CA 1
ATOM 624 C C . GLY A 1 78 ? 3.651 -10.963 12.870 1.00 94.19 78 GLY A C 1
ATOM 625 O O . GLY A 1 78 ? 4.413 -10.083 12.468 1.00 94.19 78 GLY A O 1
ATOM 626 N N . ALA A 1 79 ? 3.087 -11.858 12.057 1.00 94.50 79 ALA A N 1
ATOM 627 C CA . ALA A 1 79 ? 3.311 -11.907 10.609 1.00 94.50 79 ALA A CA 1
ATOM 628 C C . ALA A 1 79 ? 2.495 -10.873 9.808 1.00 94.50 79 ALA A C 1
ATOM 630 O O . ALA A 1 79 ? 2.671 -10.760 8.596 1.00 94.50 79 ALA A O 1
ATOM 631 N N . ALA A 1 80 ? 1.602 -10.122 10.455 1.00 96.00 80 ALA A N 1
ATOM 632 C CA . ALA A 1 80 ? 0.761 -9.129 9.800 1.00 96.00 80 ALA A CA 1
ATOM 633 C C . ALA A 1 80 ? 1.207 -7.697 10.120 1.00 96.00 80 ALA A C 1
ATOM 635 O O . ALA A 1 80 ? 1.824 -7.424 11.151 1.00 96.00 80 ALA A O 1
ATOM 636 N N . ILE A 1 81 ? 0.851 -6.766 9.244 1.00 96.38 81 ILE A N 1
ATOM 637 C CA . ILE A 1 81 ? 0.915 -5.327 9.480 1.00 96.38 81 ILE A CA 1
ATOM 638 C C . ILE A 1 81 ? -0.497 -4.783 9.309 1.00 96.38 81 ILE A C 1
ATOM 640 O O . ILE A 1 81 ? -1.073 -4.899 8.229 1.00 96.38 81 ILE A O 1
ATOM 644 N N . ASP A 1 82 ? -1.053 -4.219 10.380 1.00 96.81 82 ASP A N 1
ATOM 645 C CA . ASP A 1 82 ? -2.349 -3.544 10.354 1.00 96.81 82 ASP A CA 1
ATOM 646 C C . ASP A 1 82 ? -2.141 -2.100 9.869 1.00 96.81 82 ASP A C 1
ATOM 648 O O . ASP A 1 82 ? -1.320 -1.378 10.444 1.00 96.81 82 ASP A O 1
ATOM 652 N N . LEU A 1 83 ? -2.900 -1.672 8.855 1.00 96.56 83 LEU A N 1
ATOM 653 C CA . LEU A 1 83 ? -2.881 -0.308 8.322 1.00 96.56 83 LEU A CA 1
ATOM 654 C C . LEU A 1 83 ? -4.282 0.313 8.377 1.00 96.56 83 LEU A C 1
ATOM 656 O O . LEU A 1 83 ? -5.253 -0.270 7.887 1.00 96.56 83 LEU A O 1
ATOM 660 N N . VAL A 1 84 ? -4.372 1.521 8.934 1.00 97.19 84 VAL A N 1
ATOM 661 C CA . VAL A 1 84 ? -5.560 2.379 8.895 1.00 97.19 84 VAL A CA 1
ATOM 662 C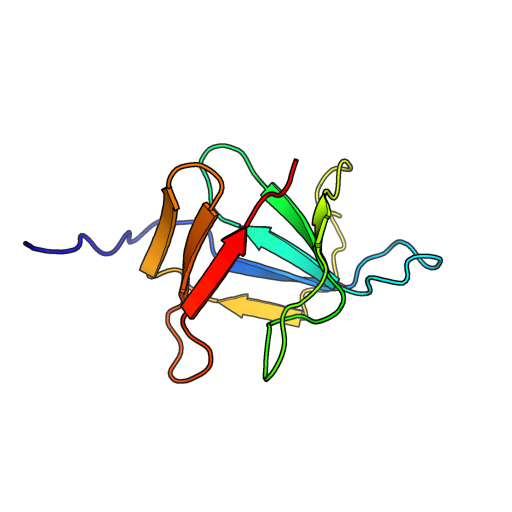 C . VAL A 1 84 ? -5.177 3.734 8.309 1.00 97.19 84 VAL A C 1
ATOM 664 O O . VAL A 1 84 ? -4.289 4.414 8.825 1.00 97.19 84 VAL A O 1
ATOM 667 N N . LEU A 1 85 ? -5.864 4.116 7.240 1.00 97.19 85 LEU A N 1
ATOM 668 C CA . LEU A 1 85 ? -5.704 5.352 6.488 1.00 97.19 85 LEU A CA 1
ATOM 669 C C . LEU A 1 85 ? -6.793 6.365 6.842 1.00 97.19 85 LEU A C 1
ATOM 671 O O . LEU A 1 85 ? -7.932 5.998 7.135 1.00 97.19 85 LEU A O 1
ATOM 675 N N . ASP A 1 86 ? -6.445 7.641 6.750 1.00 96.81 86 ASP A N 1
ATOM 676 C CA . ASP A 1 86 ? -7.346 8.771 6.962 1.00 96.81 86 ASP A CA 1
ATOM 677 C C . ASP A 1 86 ? -8.124 9.091 5.673 1.00 96.81 86 ASP A C 1
ATOM 679 O O . ASP A 1 86 ? -7.821 10.038 4.949 1.00 96.81 86 ASP A O 1
ATOM 683 N N . ARG A 1 87 ? -9.069 8.212 5.316 1.00 95.94 87 ARG A N 1
ATOM 684 C CA . ARG A 1 87 ? -9.954 8.366 4.148 1.00 95.94 87 ARG A CA 1
ATOM 685 C C . ARG A 1 87 ? -11.318 7.699 4.386 1.00 95.94 87 ARG A C 1
ATOM 687 O O . ARG A 1 87 ? -11.397 6.758 5.175 1.00 95.94 87 ARG A O 1
ATOM 694 N N . PRO A 1 88 ? -12.407 8.132 3.720 1.00 95.56 88 PRO A N 1
ATOM 695 C CA . PRO A 1 88 ? -13.767 7.689 4.060 1.00 95.56 88 PRO A CA 1
ATOM 696 C C . PRO A 1 88 ? -14.107 6.261 3.608 1.00 95.56 88 PRO A C 1
ATOM 698 O O . PRO A 1 88 ? -15.001 5.628 4.163 1.00 95.56 88 PRO A O 1
ATOM 701 N N . ARG A 1 89 ? -13.420 5.735 2.590 1.00 95.06 89 ARG A N 1
ATOM 702 C CA . ARG A 1 89 ? -13.636 4.385 2.049 1.00 95.06 89 ARG A CA 1
ATOM 703 C C . ARG A 1 89 ? -12.305 3.686 1.887 1.00 95.06 89 ARG A C 1
ATOM 705 O O . ARG A 1 89 ? -11.283 4.348 1.737 1.00 95.06 89 ARG A O 1
ATOM 712 N N . GLN A 1 90 ? -12.325 2.352 1.902 1.00 95.81 90 GLN A N 1
ATOM 713 C CA . GLN A 1 90 ? -11.107 1.557 1.728 1.00 95.81 90 GLN A CA 1
ATOM 714 C C . GLN A 1 90 ? -10.012 1.977 2.729 1.00 95.81 90 GLN A C 1
ATOM 716 O O . GLN A 1 90 ? -8.837 2.078 2.398 1.00 95.81 90 GLN A O 1
ATOM 721 N N . SER A 1 91 ? -10.405 2.300 3.961 1.00 96.69 91 SER A N 1
ATOM 722 C CA . SER A 1 91 ? -9.522 2.920 4.952 1.00 96.69 91 SER A CA 1
ATOM 723 C C . SER A 1 91 ? -8.700 1.920 5.750 1.00 96.69 91 SER A C 1
ATOM 725 O O . SER A 1 91 ? -7.843 2.323 6.523 1.00 96.69 91 SER A O 1
ATOM 727 N N . ARG A 1 92 ? -8.956 0.617 5.611 1.00 96.56 92 ARG A N 1
ATOM 728 C CA . ARG A 1 92 ? -8.313 -0.425 6.415 1.00 96.56 92 ARG A CA 1
ATOM 729 C C . ARG A 1 92 ? -7.827 -1.557 5.533 1.00 96.56 92 ARG A C 1
ATOM 731 O O . ARG A 1 92 ? -8.549 -1.981 4.634 1.00 96.56 92 ARG A O 1
ATOM 738 N N . SER A 1 93 ? -6.624 -2.039 5.808 1.00 96.94 93 SER A N 1
ATOM 739 C CA . SER A 1 93 ? -6.070 -3.235 5.181 1.00 96.94 93 SER A CA 1
ATOM 740 C C . SER A 1 93 ? -5.064 -3.911 6.112 1.00 96.94 93 SER A C 1
ATOM 742 O O . SER A 1 93 ? -4.609 -3.325 7.098 1.00 96.94 93 SER A O 1
ATOM 744 N N . GLN A 1 94 ? -4.728 -5.156 5.790 1.00 95.88 94 GLN A N 1
ATOM 745 C CA . GLN A 1 94 ? -3.657 -5.911 6.424 1.00 95.88 94 GLN A CA 1
ATOM 746 C C . GLN A 1 94 ? -2.679 -6.409 5.365 1.00 95.88 94 GLN A C 1
ATOM 748 O O . GLN A 1 94 ? -3.087 -6.975 4.353 1.00 95.88 94 GLN A O 1
ATOM 753 N N . PHE A 1 95 ? -1.386 -6.257 5.638 1.00 96.31 95 PHE A N 1
ATOM 754 C CA . PHE A 1 95 ? -0.321 -6.886 4.861 1.00 96.31 95 PHE A CA 1
ATOM 755 C C . PHE A 1 95 ? 0.161 -8.107 5.629 1.00 96.31 95 PHE A C 1
ATOM 757 O O . PHE A 1 95 ? 0.668 -7.971 6.741 1.00 96.31 95 PHE A O 1
ATOM 764 N N . VAL A 1 96 ? -0.027 -9.295 5.064 1.00 96.25 96 VAL A N 1
ATOM 765 C CA . VAL A 1 96 ? 0.305 -10.562 5.723 1.00 96.25 96 VAL A CA 1
ATOM 766 C C . VAL A 1 96 ? 1.515 -11.172 5.032 1.00 96.25 96 VAL A C 1
ATOM 768 O O . VAL A 1 96 ? 1.482 -11.409 3.829 1.00 96.25 96 VAL A O 1
ATOM 771 N N . PHE A 1 97 ? 2.573 -11.429 5.795 1.00 93.25 97 PHE A N 1
ATOM 772 C CA . PHE A 1 97 ? 3.754 -12.141 5.321 1.00 93.25 97 PHE A CA 1
ATOM 773 C C . PHE A 1 97 ? 3.541 -13.639 5.503 1.00 93.25 97 PHE A C 1
ATOM 775 O O . PHE A 1 97 ? 3.404 -14.124 6.627 1.00 93.25 97 PHE A O 1
ATOM 782 N N . THR A 1 98 ? 3.503 -14.367 4.395 1.00 87.94 98 THR A N 1
ATOM 783 C CA . THR A 1 98 ? 3.557 -15.829 4.388 1.00 87.94 98 THR A CA 1
ATOM 784 C C . THR A 1 98 ? 5.018 -16.285 4.418 1.00 87.94 98 THR A C 1
ATOM 786 O O . THR A 1 98 ? 5.911 -15.502 4.090 1.00 87.94 98 THR A O 1
ATOM 789 N N . ARG A 1 99 ? 5.262 -17.512 4.892 1.00 71.44 99 ARG A N 1
ATOM 790 C CA . ARG A 1 99 ? 6.595 -18.132 4.839 1.00 71.44 99 ARG A CA 1
ATOM 791 C C . ARG A 1 99 ? 6.992 -18.456 3.407 1.00 71.44 99 ARG A C 1
ATOM 793 O O . ARG A 1 99 ? 6.064 -18.710 2.608 1.00 71.44 99 ARG A O 1
#

pLDDT: mean 90.32, std 14.12, range [36.56, 98.5]

Foldseek 3Di:
DDQPQPPPFAWWWKFADPPPPDCQGIWTWDRDPDIWIWRWNDSADDPDDIDIDTDPDPDDPPTHTPDTFHWSDWDDDPQKTWTATPDDPSGTDIDGDDD